Protein AF-A0A950UTS8-F1 (afdb_monomer_lite)

Radius of gyration: 21.23 Å; chains: 1; bounding box: 33×21×72 Å

Sequence (93 aa):
LYRTVDKMWRAAGDTATDFNFYTKRAILAGVYSSTLMRWFTDTSADETATSEFLAARIDNVMTFEKFKAEAKQAFERLPPLSDVLAAFTMRRG

Structure (mmCIF, N/CA/C/O backbone):
data_AF-A0A950UTS8-F1
#
_entry.id   AF-A0A950UTS8-F1
#
loop_
_atom_site.group_PDB
_atom_site.id
_atom_site.type_symbol
_atom_site.label_atom_id
_atom_site.label_alt_id
_atom_site.label_comp_id
_atom_site.label_asym_id
_atom_site.label_entity_id
_atom_site.label_seq_id
_atom_site.pdbx_PDB_ins_code
_atom_site.Cartn_x
_atom_site.Cartn_y
_atom_site.Cartn_z
_atom_site.occupancy
_atom_site.B_iso_or_equiv
_atom_site.auth_seq_id
_atom_site.auth_comp_id
_atom_site.auth_asym_id
_atom_site.auth_atom_id
_atom_site.pdbx_PDB_model_num
ATOM 1 N N . LEU A 1 1 ? -7.260 4.654 -10.821 1.00 94.62 1 LEU A N 1
ATOM 2 C CA . LEU A 1 1 ? -6.617 4.074 -9.621 1.00 94.62 1 LEU A CA 1
ATOM 3 C C . LEU A 1 1 ? -7.622 3.442 -8.655 1.00 94.62 1 LEU A C 1
ATOM 5 O O . LEU A 1 1 ? -7.644 2.224 -8.580 1.00 94.62 1 LEU A O 1
ATOM 9 N N . TYR A 1 2 ? -8.491 4.212 -7.981 1.00 96.31 2 TYR A N 1
ATOM 10 C CA . TYR A 1 2 ? -9.412 3.677 -6.956 1.00 96.31 2 TYR A CA 1
ATOM 11 C C . TYR A 1 2 ? -10.253 2.471 -7.420 1.00 96.31 2 TYR A C 1
ATOM 13 O O . TYR A 1 2 ? -10.236 1.424 -6.787 1.00 96.31 2 TYR A O 1
ATOM 21 N N . ARG A 1 3 ? -10.927 2.572 -8.576 1.00 97.56 3 ARG A N 1
ATOM 22 C CA . ARG A 1 3 ? -11.722 1.458 -9.135 1.00 97.56 3 ARG A CA 1
ATOM 23 C C . ARG A 1 3 ? -10.894 0.198 -9.412 1.00 97.56 3 ARG A C 1
ATOM 25 O O . ARG A 1 3 ? -11.425 -0.901 -9.336 1.00 97.56 3 ARG A O 1
ATOM 32 N N . THR A 1 4 ? -9.620 0.355 -9.766 1.00 97.81 4 THR A N 1
ATOM 33 C CA . THR A 1 4 ? -8.707 -0.762 -10.036 1.00 97.81 4 THR A CA 1
ATOM 34 C C . THR A 1 4 ? -8.375 -1.491 -8.742 1.00 97.81 4 THR A C 1
ATOM 36 O O . THR A 1 4 ? -8.580 -2.696 -8.655 1.00 97.81 4 THR A O 1
ATOM 39 N N . VAL A 1 5 ? -7.937 -0.753 -7.718 1.00 97.88 5 VAL A N 1
ATOM 40 C CA . VAL A 1 5 ? -7.580 -1.344 -6.420 1.00 97.88 5 VAL A CA 1
ATOM 41 C C . VAL A 1 5 ? -8.794 -1.915 -5.698 1.00 97.88 5 VAL A C 1
ATOM 43 O O . VAL A 1 5 ? -8.685 -2.956 -5.061 1.00 97.88 5 VAL A O 1
ATOM 46 N N . ASP A 1 6 ? -9.965 -1.287 -5.845 1.00 97.44 6 ASP A N 1
ATOM 47 C CA . ASP A 1 6 ? -11.219 -1.832 -5.330 1.00 97.44 6 ASP A CA 1
ATOM 48 C C . ASP A 1 6 ? -11.524 -3.189 -5.976 1.00 97.44 6 ASP A C 1
ATOM 50 O O . ASP A 1 6 ? -11.711 -4.171 -5.265 1.00 97.44 6 ASP A O 1
ATOM 54 N N . LYS A 1 7 ? -11.462 -3.287 -7.311 1.00 98.25 7 LYS A N 1
ATOM 55 C CA . LYS A 1 7 ? -11.655 -4.560 -8.021 1.00 98.25 7 LYS A CA 1
ATOM 56 C C . LYS A 1 7 ? -10.639 -5.629 -7.625 1.00 98.25 7 LYS A C 1
ATOM 58 O O . LYS A 1 7 ? -11.033 -6.778 -7.476 1.00 98.25 7 LYS A O 1
ATOM 63 N N . MET A 1 8 ? -9.367 -5.272 -7.445 1.00 97.81 8 MET A N 1
ATOM 64 C CA . MET A 1 8 ? -8.331 -6.209 -6.991 1.00 97.81 8 MET A CA 1
ATOM 65 C C . MET A 1 8 ? -8.664 -6.777 -5.608 1.00 97.81 8 MET A C 1
ATOM 67 O O . MET A 1 8 ? -8.648 -7.990 -5.426 1.00 97.81 8 MET A O 1
ATOM 71 N N . TRP A 1 9 ? -9.047 -5.922 -4.656 1.00 97.25 9 TRP A N 1
ATOM 72 C CA . TRP A 1 9 ? -9.464 -6.367 -3.325 1.00 97.25 9 TRP A CA 1
ATOM 73 C C . TRP A 1 9 ? -10.731 -7.219 -3.359 1.00 97.25 9 TRP A C 1
ATOM 75 O O . TRP A 1 9 ? -10.793 -8.242 -2.683 1.00 97.25 9 TRP A O 1
ATOM 85 N N . ARG A 1 10 ? -11.724 -6.849 -4.177 1.00 97.62 10 ARG A N 1
ATOM 86 C CA . ARG A 1 10 ? -12.932 -7.665 -4.369 1.00 97.62 10 ARG A CA 1
ATOM 87 C C . ARG A 1 10 ? -12.610 -9.028 -4.980 1.00 97.62 10 ARG A C 1
ATOM 89 O O . ARG A 1 10 ? -13.144 -10.027 -4.514 1.00 97.62 10 ARG A O 1
ATOM 96 N N . ALA A 1 11 ? -11.716 -9.081 -5.966 1.00 98.00 11 ALA A N 1
ATOM 97 C CA . ALA A 1 11 ? -11.247 -10.332 -6.561 1.00 98.00 11 ALA A CA 1
ATOM 98 C C . ALA A 1 11 ? -10.475 -11.200 -5.552 1.00 98.00 11 ALA A C 1
ATOM 100 O O . ALA A 1 11 ? -10.586 -12.420 -5.590 1.00 98.00 11 ALA A O 1
ATOM 101 N N . ALA A 1 12 ? -9.760 -10.575 -4.613 1.00 96.00 12 ALA A N 1
ATOM 102 C CA . ALA A 1 12 ? -9.103 -11.242 -3.490 1.00 96.00 12 ALA A CA 1
ATOM 103 C C . ALA A 1 12 ? -10.058 -11.610 -2.330 1.00 96.00 12 ALA A C 1
ATOM 105 O O . ALA A 1 12 ? -9.601 -12.091 -1.296 1.00 96.00 12 ALA A O 1
ATOM 106 N N . GLY A 1 13 ? -11.371 -11.384 -2.473 1.00 96.94 13 GLY A N 1
ATOM 107 C CA . GLY A 1 13 ? -12.384 -11.766 -1.484 1.00 96.94 13 GLY A CA 1
ATOM 108 C C . GLY A 1 13 ? -12.606 -10.770 -0.339 1.00 96.94 13 GLY A C 1
ATOM 109 O O . GLY A 1 13 ? -13.214 -11.132 0.665 1.00 96.94 13 GLY A O 1
ATOM 110 N N . ASP A 1 14 ? -12.145 -9.520 -0.449 1.00 96.62 14 ASP A N 1
ATOM 111 C CA . ASP A 1 14 ? -12.351 -8.503 0.592 1.00 96.62 14 ASP A CA 1
ATOM 112 C C . ASP A 1 14 ? -13.837 -8.127 0.760 1.00 96.62 14 ASP A C 1
ATOM 114 O O . ASP A 1 14 ? -14.498 -7.624 -0.161 1.00 96.62 14 ASP A O 1
ATOM 118 N N . THR A 1 15 ? -14.346 -8.311 1.981 1.00 95.81 15 THR A N 1
ATOM 119 C CA . THR A 1 15 ? -15.712 -7.950 2.398 1.00 95.81 15 THR A CA 1
ATOM 120 C C . THR A 1 15 ? -15.757 -6.785 3.388 1.00 95.81 15 THR A C 1
ATOM 122 O O . THR A 1 15 ? -16.836 -6.455 3.873 1.00 95.81 15 THR A O 1
ATOM 125 N N . ALA A 1 16 ? -14.619 -6.148 3.691 1.00 94.38 16 ALA A N 1
ATOM 126 C CA . ALA A 1 16 ? -14.560 -5.060 4.664 1.00 94.38 16 ALA A CA 1
ATOM 127 C C . ALA A 1 16 ? -15.500 -3.902 4.284 1.00 94.38 16 ALA A C 1
ATOM 129 O O . ALA A 1 16 ? -15.597 -3.525 3.118 1.00 94.38 16 ALA A O 1
ATOM 130 N N . THR A 1 17 ? -16.168 -3.315 5.276 1.00 91.25 17 THR A N 1
ATOM 131 C CA . THR A 1 17 ? -17.042 -2.134 5.111 1.00 91.25 17 THR A CA 1
ATOM 132 C C . THR A 1 17 ? -16.738 -1.028 6.121 1.00 91.25 17 THR A C 1
ATOM 134 O O . THR A 1 17 ? -17.366 0.026 6.096 1.00 91.25 17 THR A O 1
ATOM 137 N N . ASP A 1 18 ? -15.789 -1.273 7.020 1.00 92.38 18 ASP A N 1
ATOM 138 C CA . ASP A 1 18 ? -15.374 -0.389 8.103 1.00 92.38 18 ASP A CA 1
ATOM 139 C C . ASP A 1 18 ? -14.078 0.356 7.736 1.00 92.38 18 ASP A C 1
ATOM 141 O O . ASP A 1 18 ? -13.711 0.479 6.567 1.00 92.38 18 ASP A O 1
ATOM 145 N N . PHE A 1 19 ? -13.344 0.859 8.727 1.00 88.94 19 PHE A N 1
ATOM 146 C CA . PHE A 1 19 ? -12.068 1.537 8.498 1.00 88.94 19 PHE A CA 1
ATOM 147 C C . PHE A 1 19 ? -11.071 0.704 7.667 1.00 88.94 19 PHE A C 1
ATOM 149 O O . PHE A 1 19 ? -10.324 1.269 6.863 1.00 88.94 19 PHE A O 1
ATOM 156 N N . ASN A 1 20 ? -11.105 -0.632 7.776 1.00 91.75 20 ASN A N 1
ATOM 157 C CA . ASN A 1 20 ? -10.233 -1.505 6.992 1.00 91.75 20 ASN A CA 1
ATOM 158 C C . ASN A 1 20 ? -10.515 -1.420 5.488 1.00 91.75 20 ASN A C 1
ATOM 160 O O . ASN A 1 20 ? -9.603 -1.620 4.690 1.00 91.75 20 ASN A O 1
ATOM 164 N N . PHE A 1 21 ? -11.745 -1.086 5.083 1.00 93.56 21 PHE A N 1
ATOM 165 C CA . PHE A 1 21 ? -12.091 -0.891 3.675 1.00 93.56 21 PHE A CA 1
ATOM 166 C C . PHE A 1 21 ? -11.214 0.190 3.033 1.00 93.56 21 PHE A C 1
ATOM 168 O O . PHE A 1 21 ? -10.654 -0.021 1.951 1.00 93.56 21 PHE A O 1
ATOM 175 N N . TYR A 1 22 ? -11.075 1.330 3.715 1.00 94.88 22 TYR A N 1
ATOM 176 C CA . TYR A 1 22 ? -10.325 2.482 3.224 1.00 94.88 22 TYR A CA 1
ATOM 177 C C . TYR A 1 22 ? -8.818 2.260 3.318 1.00 94.88 22 TYR A C 1
ATOM 179 O O . TYR A 1 22 ? -8.109 2.512 2.342 1.00 94.88 22 TYR A O 1
ATOM 187 N N . THR A 1 23 ? -8.323 1.751 4.450 1.00 93.94 23 THR A N 1
ATOM 188 C CA . THR A 1 23 ? -6.878 1.556 4.646 1.00 93.94 23 THR A CA 1
ATOM 189 C C . THR A 1 23 ? -6.303 0.530 3.677 1.00 93.94 23 THR A C 1
ATOM 191 O O . THR A 1 23 ? -5.299 0.819 3.029 1.00 93.94 23 THR A O 1
ATOM 194 N N . LYS A 1 24 ? -6.973 -0.611 3.469 1.00 94.94 24 LYS A N 1
ATOM 195 C CA . LYS A 1 24 ? -6.557 -1.624 2.483 1.00 94.94 24 LYS A CA 1
ATOM 196 C C . LYS A 1 24 ? -6.439 -1.043 1.072 1.00 94.94 24 LYS A C 1
ATOM 198 O O . LYS A 1 24 ? -5.466 -1.304 0.362 1.00 94.94 24 LYS A O 1
ATOM 203 N N . ARG A 1 25 ? -7.411 -0.226 0.652 1.00 97.38 25 ARG A N 1
ATOM 204 C CA . ARG A 1 25 ? -7.421 0.411 -0.680 1.00 97.38 25 ARG A CA 1
ATOM 205 C C . ARG A 1 25 ? -6.333 1.464 -0.819 1.00 97.38 25 ARG A C 1
ATOM 207 O O . ARG A 1 25 ? -5.689 1.515 -1.863 1.00 97.38 25 ARG A O 1
ATOM 214 N N . ALA A 1 26 ? -6.107 2.265 0.218 1.00 96.75 26 ALA A N 1
ATOM 215 C CA . ALA A 1 26 ? -5.037 3.255 0.237 1.00 96.75 26 ALA A CA 1
ATOM 216 C C . ALA A 1 26 ? -3.654 2.589 0.138 1.00 96.75 26 ALA A C 1
ATOM 218 O O . ALA A 1 26 ? -2.846 2.978 -0.704 1.00 96.75 26 ALA A O 1
ATOM 219 N N . ILE A 1 27 ? -3.413 1.537 0.928 1.00 96.62 27 ILE A N 1
ATOM 220 C CA . ILE A 1 27 ? -2.155 0.777 0.910 1.00 96.62 27 ILE A CA 1
ATOM 221 C C . ILE A 1 27 ? -1.922 0.156 -0.472 1.00 96.62 27 ILE A C 1
ATOM 223 O O . ILE A 1 27 ? -0.872 0.380 -1.076 1.00 96.62 27 ILE A O 1
ATOM 227 N N . LEU A 1 28 ? -2.914 -0.557 -1.022 1.00 97.56 28 LEU A N 1
ATOM 228 C CA . LEU A 1 28 ? -2.778 -1.173 -2.345 1.00 97.56 28 LEU A CA 1
ATOM 229 C C . LEU A 1 28 ? -2.586 -0.126 -3.454 1.00 97.56 28 LEU A C 1
ATOM 231 O O . LEU A 1 28 ? -1.815 -0.357 -4.380 1.00 97.56 28 LEU A O 1
ATOM 235 N N . ALA A 1 29 ? -3.226 1.044 -3.357 1.00 98.25 29 ALA A N 1
ATOM 236 C CA . ALA A 1 29 ? -3.010 2.147 -4.293 1.00 98.25 29 ALA A CA 1
ATOM 237 C C . ALA A 1 29 ? -1.565 2.661 -4.273 1.00 98.25 29 ALA A C 1
ATOM 239 O O . ALA A 1 29 ? -1.018 2.945 -5.341 1.00 98.25 29 ALA A O 1
ATOM 240 N N . GLY A 1 30 ? -0.938 2.731 -3.095 1.00 97.69 30 GLY A N 1
ATOM 241 C CA . GLY A 1 30 ? 0.479 3.067 -2.948 1.00 97.69 30 GLY A CA 1
ATOM 242 C C . GLY A 1 30 ? 1.401 2.018 -3.576 1.00 97.69 30 GLY A C 1
ATOM 243 O O . GLY A 1 30 ? 2.273 2.363 -4.376 1.00 97.69 30 GLY A O 1
ATOM 244 N N . VAL A 1 31 ? 1.172 0.732 -3.283 1.00 98.06 31 VAL A N 1
ATOM 245 C CA . VAL A 1 31 ? 1.954 -0.378 -3.864 1.00 98.06 31 VAL A CA 1
ATOM 246 C C . VAL A 1 31 ? 1.811 -0.409 -5.385 1.00 98.06 31 VAL A C 1
ATOM 248 O O . VAL A 1 31 ? 2.813 -0.410 -6.096 1.00 98.06 31 VAL A O 1
ATOM 251 N N . TYR A 1 32 ? 0.581 -0.360 -5.897 1.00 98.19 32 TYR A N 1
ATOM 252 C CA . TYR A 1 32 ? 0.311 -0.403 -7.332 1.00 98.19 32 TYR A CA 1
ATOM 253 C C . TYR A 1 32 ? 0.931 0.788 -8.068 1.00 98.19 32 TYR A C 1
ATOM 255 O O . TYR A 1 32 ? 1.615 0.600 -9.069 1.00 98.19 32 TYR A O 1
ATOM 263 N N . SER A 1 33 ? 0.741 2.012 -7.563 1.00 98.19 33 SER A N 1
ATOM 264 C CA . SER A 1 33 ? 1.241 3.211 -8.252 1.00 98.19 33 SER A CA 1
ATOM 265 C C . SER A 1 33 ? 2.766 3.275 -8.253 1.00 98.19 33 SER A C 1
ATOM 267 O O . SER A 1 33 ? 3.357 3.606 -9.274 1.00 98.19 33 SER A O 1
ATOM 269 N N . SER A 1 34 ? 3.418 2.925 -7.139 1.00 98.19 34 SER A N 1
ATOM 270 C CA . SER A 1 34 ? 4.885 2.897 -7.073 1.00 98.19 34 SER A CA 1
ATOM 271 C C . SER A 1 34 ? 5.489 1.790 -7.941 1.00 98.19 34 SER A C 1
ATOM 273 O O . SER A 1 34 ? 6.496 2.025 -8.604 1.00 98.19 34 SER A O 1
ATOM 275 N N . THR A 1 35 ? 4.849 0.619 -8.003 1.00 98.31 35 THR A N 1
ATOM 276 C CA . THR A 1 35 ? 5.270 -0.480 -8.889 1.00 98.31 35 THR A CA 1
ATOM 277 C C . THR A 1 35 ? 5.107 -0.093 -10.357 1.00 98.31 35 THR A C 1
ATOM 279 O O . THR A 1 35 ? 6.020 -0.302 -11.146 1.00 98.31 35 THR A O 1
ATOM 282 N N . LEU A 1 36 ? 3.994 0.554 -10.718 1.00 98.06 36 LEU A N 1
ATOM 283 C CA . LEU A 1 36 ? 3.769 1.055 -12.076 1.00 98.06 36 LEU A CA 1
ATOM 284 C C . LEU A 1 36 ? 4.832 2.087 -12.489 1.00 98.06 36 LEU A C 1
ATOM 286 O O . LEU A 1 36 ? 5.326 2.049 -13.611 1.00 98.06 36 LEU A O 1
ATOM 290 N N . MET A 1 37 ? 5.226 2.979 -11.574 1.00 97.94 37 MET A N 1
ATOM 291 C CA . MET A 1 37 ? 6.314 3.930 -11.829 1.00 97.94 37 MET A CA 1
ATOM 292 C C . MET A 1 37 ? 7.667 3.233 -11.998 1.00 97.94 37 MET A C 1
ATOM 294 O O . MET A 1 37 ? 8.455 3.642 -12.846 1.00 97.94 37 MET A O 1
ATOM 298 N N . ARG A 1 38 ? 7.938 2.176 -11.220 1.00 97.81 38 ARG A N 1
ATOM 299 C CA . ARG A 1 38 ? 9.161 1.373 -11.359 1.00 97.81 38 ARG A CA 1
ATOM 300 C C . ARG A 1 38 ? 9.224 0.649 -12.703 1.00 97.81 38 ARG A C 1
ATOM 302 O O . ARG A 1 38 ? 10.311 0.548 -13.269 1.00 97.81 38 ARG A O 1
ATOM 309 N N . TRP A 1 39 ? 8.076 0.182 -13.183 1.00 98.12 39 TRP A N 1
ATOM 310 C CA . TRP A 1 39 ? 7.939 -0.508 -14.460 1.00 98.12 39 TRP A CA 1
ATOM 311 C C . TRP A 1 39 ? 8.257 0.400 -15.652 1.00 98.12 39 TRP A C 1
ATOM 313 O O . TRP A 1 39 ? 8.951 -0.021 -16.569 1.00 98.12 39 TRP A O 1
ATOM 323 N N . PHE A 1 40 ? 7.857 1.678 -15.617 1.00 97.88 40 PHE A N 1
ATOM 324 C CA . PHE A 1 40 ? 8.151 2.631 -16.701 1.00 97.88 40 PHE A CA 1
ATOM 325 C C . PHE A 1 40 ? 9.640 2.846 -16.985 1.00 97.88 40 PHE A C 1
ATOM 327 O O . PHE A 1 40 ? 9.989 3.314 -18.067 1.00 97.88 40 PHE A O 1
ATOM 334 N N . THR A 1 41 ? 10.512 2.541 -16.028 1.00 96.38 41 THR A N 1
ATOM 335 C CA . THR A 1 41 ? 11.963 2.688 -16.174 1.00 96.38 41 THR A CA 1
ATOM 336 C C . THR A 1 41 ? 12.691 1.348 -16.159 1.00 96.38 41 THR A C 1
ATOM 338 O O . THR A 1 41 ? 13.919 1.319 -16.076 1.00 96.38 41 THR A O 1
ATOM 341 N N . ASP A 1 42 ? 11.961 0.232 -16.211 1.00 97.94 42 ASP A N 1
ATOM 342 C CA . ASP A 1 42 ? 12.556 -1.093 -16.158 1.00 97.94 42 ASP A CA 1
ATOM 343 C C . ASP A 1 42 ? 13.049 -1.553 -17.532 1.00 97.94 42 ASP A C 1
ATOM 345 O O . ASP A 1 42 ? 12.284 -1.688 -18.481 1.00 97.94 42 ASP A O 1
ATOM 349 N N . THR A 1 43 ? 14.353 -1.798 -17.623 1.00 97.62 43 THR A N 1
ATOM 350 C CA . THR A 1 43 ? 15.027 -2.343 -18.808 1.00 97.62 43 THR A CA 1
ATOM 351 C C . THR A 1 43 ? 15.598 -3.741 -18.558 1.00 97.62 43 THR A C 1
ATOM 353 O O . THR A 1 43 ? 16.327 -4.268 -19.398 1.00 97.62 43 THR A O 1
ATOM 356 N N . SER A 1 44 ? 15.307 -4.340 -17.396 1.00 98.06 44 SER A N 1
ATOM 357 C CA . SER A 1 44 ? 15.744 -5.696 -17.063 1.00 98.06 44 SER A CA 1
ATOM 358 C C . SER A 1 44 ? 14.996 -6.750 -17.883 1.00 98.06 44 SER A C 1
ATOM 360 O O . SER A 1 44 ? 13.872 -6.530 -18.337 1.00 98.06 44 SER A O 1
ATOM 362 N N . ALA A 1 45 ? 15.627 -7.911 -18.078 1.00 97.31 45 ALA A N 1
ATOM 363 C CA . ALA A 1 45 ? 14.978 -9.044 -18.729 1.00 97.31 45 ALA A CA 1
ATOM 364 C C . ALA A 1 45 ? 13.738 -9.477 -17.932 1.00 97.31 45 ALA A C 1
ATOM 366 O O . ALA A 1 45 ? 13.788 -9.557 -16.700 1.00 97.31 45 ALA A O 1
ATOM 367 N N . ASP A 1 46 ? 12.639 -9.722 -18.647 1.00 96.00 46 ASP A N 1
ATOM 368 C CA . ASP A 1 46 ? 11.359 -10.179 -18.096 1.00 96.00 46 ASP A CA 1
ATOM 369 C C . ASP A 1 46 ? 10.844 -9.341 -16.910 1.00 96.00 46 ASP A C 1
ATOM 371 O O . ASP A 1 46 ? 10.171 -9.858 -16.023 1.00 96.00 46 ASP A O 1
ATOM 375 N N . GLU A 1 47 ? 11.180 -8.044 -16.871 1.00 97.44 47 GLU A N 1
ATOM 376 C CA . GLU A 1 47 ? 10.733 -7.114 -15.819 1.00 97.44 47 GLU A CA 1
ATOM 377 C C . GLU A 1 47 ? 11.152 -7.562 -14.402 1.00 97.44 47 GLU A C 1
ATOM 379 O O . GLU A 1 47 ? 10.474 -7.291 -13.400 1.00 97.44 47 GLU A O 1
ATOM 384 N N . THR A 1 48 ? 12.276 -8.281 -14.302 1.00 98.31 48 THR A N 1
ATOM 385 C CA . THR A 1 48 ? 12.767 -8.864 -13.044 1.00 98.31 48 THR A CA 1
ATOM 386 C C . THR A 1 48 ? 12.898 -7.804 -11.953 1.00 98.31 48 THR A C 1
ATOM 388 O O . THR A 1 48 ? 12.467 -8.010 -10.818 1.00 98.31 48 THR A O 1
ATOM 391 N N . ALA A 1 49 ? 13.418 -6.626 -12.292 1.00 98.00 49 ALA A N 1
ATOM 392 C CA . ALA A 1 49 ? 13.657 -5.582 -11.309 1.00 98.00 49 ALA A CA 1
ATOM 393 C C . ALA A 1 49 ? 12.355 -4.915 -10.808 1.00 98.00 49 ALA A C 1
ATOM 395 O O . ALA A 1 49 ? 12.289 -4.453 -9.664 1.00 98.00 49 ALA A O 1
ATOM 396 N N . THR A 1 50 ? 11.296 -4.888 -11.622 1.00 98.56 50 THR A N 1
ATOM 397 C CA . THR A 1 50 ? 9.940 -4.511 -11.191 1.00 98.56 50 THR A CA 1
ATOM 398 C C . THR A 1 50 ? 9.336 -5.572 -10.280 1.00 98.56 50 THR A C 1
ATOM 400 O O . THR A 1 50 ? 8.742 -5.230 -9.255 1.00 98.56 50 THR A O 1
ATOM 403 N N . SER A 1 51 ? 9.523 -6.851 -10.608 1.00 98.25 51 SER A N 1
ATOM 404 C CA . SER A 1 51 ? 9.033 -7.973 -9.802 1.00 98.25 51 SER A CA 1
ATOM 405 C C . SER A 1 51 ? 9.668 -8.000 -8.407 1.00 98.25 51 SER A C 1
ATOM 407 O O . SER A 1 51 ? 8.961 -8.113 -7.404 1.00 98.25 51 SER A O 1
ATOM 409 N N . GLU A 1 52 ? 10.984 -7.798 -8.318 1.00 98.44 52 GLU A N 1
ATOM 410 C CA . GLU A 1 52 ? 11.706 -7.662 -7.046 1.00 98.44 52 GLU A CA 1
ATOM 411 C C . GLU A 1 52 ? 11.221 -6.453 -6.238 1.00 98.44 52 GLU A C 1
ATOM 413 O O . GLU A 1 52 ? 10.991 -6.545 -5.028 1.00 98.44 52 GLU A O 1
ATOM 418 N N . PHE A 1 53 ? 11.006 -5.313 -6.903 1.00 98.38 53 PHE A N 1
ATOM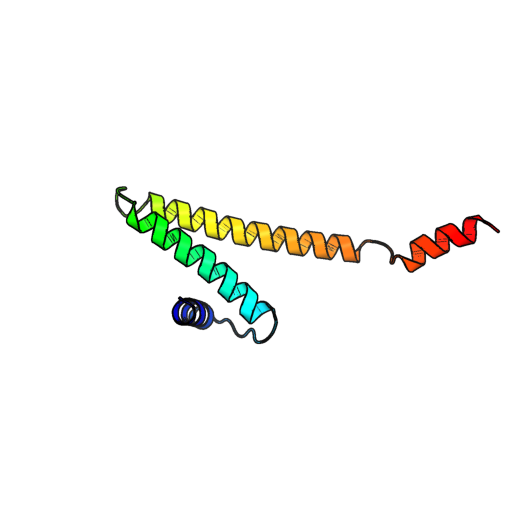 419 C CA . PHE A 1 53 ? 10.471 -4.122 -6.250 1.00 98.38 53 PHE A CA 1
ATOM 420 C C . PHE A 1 53 ? 9.071 -4.369 -5.677 1.00 98.38 53 PHE A C 1
ATOM 422 O O . PHE A 1 53 ? 8.808 -4.008 -4.527 1.00 98.38 53 PHE A O 1
ATOM 429 N N . LEU A 1 54 ? 8.178 -4.999 -6.447 1.00 98.44 54 LEU A N 1
ATOM 430 C CA . LEU A 1 54 ? 6.836 -5.360 -5.992 1.00 98.44 54 LEU A CA 1
ATOM 431 C C . LEU A 1 54 ? 6.901 -6.279 -4.767 1.00 98.44 54 LEU A C 1
ATOM 433 O O . LEU A 1 54 ? 6.221 -6.010 -3.775 1.00 98.44 54 LEU A O 1
ATOM 437 N N . ALA A 1 55 ? 7.746 -7.314 -4.802 1.00 98.19 55 ALA A N 1
ATOM 438 C CA . ALA A 1 55 ? 7.942 -8.225 -3.677 1.00 98.19 55 ALA A CA 1
ATOM 439 C C . ALA A 1 55 ? 8.380 -7.471 -2.409 1.00 98.19 55 ALA A C 1
ATOM 441 O O . ALA A 1 55 ? 7.782 -7.646 -1.347 1.00 98.19 55 ALA A O 1
ATOM 442 N N . ALA A 1 56 ? 9.331 -6.540 -2.532 1.00 98.06 56 ALA A N 1
ATOM 443 C CA . ALA A 1 56 ? 9.771 -5.696 -1.421 1.00 98.06 56 ALA A CA 1
ATOM 444 C C . ALA A 1 56 ? 8.673 -4.744 -0.902 1.00 98.06 56 ALA A C 1
ATOM 446 O O . ALA A 1 56 ? 8.667 -4.363 0.269 1.00 98.06 56 ALA A O 1
ATOM 447 N N . ARG A 1 57 ? 7.728 -4.311 -1.746 1.00 97.50 57 ARG A N 1
ATOM 448 C CA . ARG A 1 57 ? 6.578 -3.501 -1.303 1.00 97.50 57 ARG A CA 1
ATOM 449 C C . ARG A 1 57 ? 5.526 -4.329 -0.584 1.00 97.50 57 ARG A C 1
ATOM 451 O O . ARG A 1 57 ? 4.969 -3.842 0.397 1.00 97.50 57 ARG A O 1
ATOM 458 N N . ILE A 1 58 ? 5.292 -5.560 -1.022 1.00 96.19 58 ILE A N 1
ATOM 459 C CA . ILE A 1 58 ? 4.414 -6.498 -0.319 1.00 96.19 58 ILE A CA 1
ATOM 460 C C . ILE A 1 58 ? 5.002 -6.834 1.058 1.00 96.19 58 ILE A C 1
ATOM 462 O O . ILE A 1 58 ? 4.284 -6.762 2.054 1.00 96.19 58 ILE A O 1
ATOM 466 N N . ASP A 1 59 ? 6.306 -7.103 1.144 1.00 96.88 59 ASP A N 1
ATOM 467 C CA . ASP A 1 59 ? 6.976 -7.393 2.418 1.00 96.88 59 ASP A CA 1
ATOM 468 C C . ASP A 1 59 ? 6.892 -6.223 3.416 1.00 96.88 59 ASP A C 1
ATOM 470 O O . ASP A 1 59 ? 6.566 -6.413 4.591 1.00 96.88 59 ASP A O 1
ATOM 474 N N . ASN A 1 60 ? 7.055 -4.985 2.936 1.00 95.25 60 ASN A N 1
ATOM 475 C CA . ASN A 1 60 ? 6.856 -3.792 3.763 1.00 95.25 60 ASN A CA 1
ATOM 476 C C . ASN A 1 60 ? 5.445 -3.731 4.376 1.00 95.25 60 ASN A C 1
ATOM 478 O O . ASN A 1 60 ? 5.302 -3.376 5.546 1.00 95.25 60 ASN A O 1
ATOM 482 N N . VAL A 1 61 ? 4.402 -4.073 3.606 1.00 93.88 61 VAL A N 1
ATOM 483 C CA . VAL A 1 61 ? 3.018 -4.107 4.111 1.00 93.88 61 VAL A CA 1
ATOM 484 C C . VAL A 1 61 ? 2.874 -5.169 5.198 1.00 93.88 61 VAL A C 1
ATOM 486 O O . VAL A 1 61 ? 2.317 -4.889 6.256 1.00 93.88 61 VAL A O 1
ATOM 489 N N . MET A 1 62 ? 3.434 -6.361 4.987 1.00 91.75 62 MET A N 1
ATOM 490 C CA . MET A 1 62 ? 3.386 -7.436 5.982 1.00 91.75 62 MET A CA 1
ATOM 491 C C . MET A 1 62 ? 4.119 -7.064 7.274 1.00 91.75 62 MET A C 1
ATOM 493 O O . MET A 1 62 ? 3.630 -7.347 8.367 1.00 91.75 62 MET A O 1
ATOM 497 N N . THR A 1 63 ? 5.269 -6.401 7.164 1.00 91.81 63 THR A N 1
ATOM 498 C CA . THR A 1 63 ? 6.033 -5.903 8.315 1.00 91.81 63 THR A CA 1
ATOM 499 C C . THR A 1 63 ? 5.260 -4.829 9.079 1.00 91.81 63 THR A C 1
ATOM 501 O O . THR A 1 63 ? 5.206 -4.866 10.308 1.00 91.81 63 THR A O 1
ATOM 504 N N . PHE A 1 64 ? 4.598 -3.911 8.373 1.00 89.31 64 PHE A N 1
ATOM 505 C CA . PHE A 1 64 ? 3.758 -2.891 8.995 1.00 89.31 64 PHE A CA 1
ATOM 506 C C . PHE A 1 64 ? 2.572 -3.496 9.764 1.00 89.31 64 PHE A C 1
ATOM 508 O O . PHE A 1 64 ? 2.304 -3.094 10.897 1.00 89.31 64 PHE A O 1
ATOM 515 N N . GLU A 1 65 ? 1.890 -4.495 9.195 1.00 88.38 65 GLU A N 1
ATOM 516 C CA . GLU A 1 65 ? 0.783 -5.177 9.879 1.00 88.38 65 GLU A CA 1
ATOM 517 C C . GLU A 1 65 ? 1.253 -5.939 11.128 1.00 88.38 65 GLU A C 1
ATOM 519 O O . GLU A 1 65 ? 0.592 -5.880 12.168 1.00 88.38 65 GLU A O 1
ATOM 524 N N . LYS A 1 66 ? 2.426 -6.589 11.074 1.00 90.25 66 LYS A N 1
ATOM 525 C CA . LYS A 1 66 ? 3.048 -7.220 12.253 1.00 90.25 66 LYS A CA 1
ATOM 526 C C . LYS A 1 66 ? 3.335 -6.195 13.347 1.00 90.25 66 LYS A C 1
ATOM 528 O O . LYS A 1 66 ? 2.882 -6.372 14.474 1.00 90.25 66 LYS A O 1
ATOM 533 N N . PHE A 1 67 ? 4.003 -5.095 13.000 1.00 91.12 67 PHE A N 1
ATOM 534 C CA . PHE A 1 67 ? 4.309 -4.020 13.944 1.00 91.12 67 PHE A CA 1
ATOM 535 C C . PHE A 1 67 ? 3.041 -3.459 14.601 1.00 91.12 67 PHE A C 1
ATOM 537 O O . PHE A 1 67 ? 2.987 -3.272 15.815 1.00 91.12 67 PHE A O 1
ATOM 544 N N . LYS A 1 68 ? 1.979 -3.233 13.819 1.00 84.94 68 LYS A N 1
ATOM 545 C CA . LYS A 1 68 ? 0.691 -2.758 14.337 1.00 84.94 68 LYS A CA 1
ATOM 546 C C . LYS A 1 68 ? 0.059 -3.759 15.307 1.00 84.94 68 LYS A C 1
ATOM 548 O O . LYS A 1 68 ? -0.489 -3.352 16.334 1.00 84.94 68 LYS A O 1
ATOM 553 N N . ALA A 1 69 ? 0.128 -5.054 15.001 1.00 89.44 69 ALA A N 1
ATOM 554 C CA . ALA A 1 69 ? -0.368 -6.104 15.884 1.00 89.44 69 ALA A CA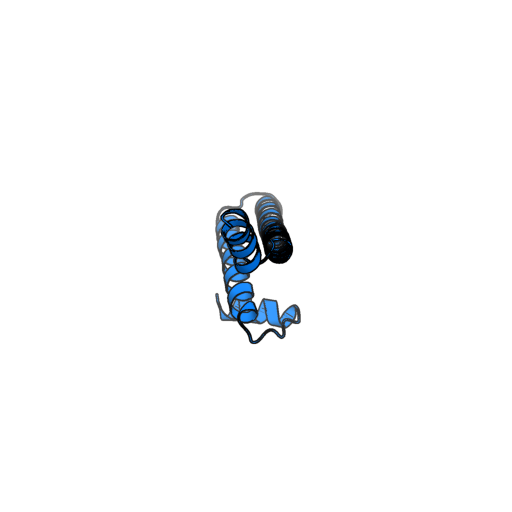 1
ATOM 555 C C . ALA A 1 69 ? 0.429 -6.174 17.197 1.00 89.44 69 ALA A C 1
ATOM 557 O O . ALA A 1 69 ? -0.168 -6.299 18.266 1.00 89.44 69 ALA A O 1
ATOM 558 N N . GLU A 1 70 ? 1.754 -6.048 17.133 1.00 91.31 70 GLU A N 1
ATOM 559 C CA . GLU A 1 70 ? 2.635 -6.011 18.304 1.00 91.31 70 GLU A CA 1
ATOM 560 C C . GLU A 1 70 ? 2.386 -4.771 19.169 1.00 91.31 70 GLU A C 1
ATOM 562 O O . GLU A 1 70 ? 2.231 -4.891 20.383 1.00 91.31 70 GLU A O 1
ATOM 567 N N . ALA A 1 71 ? 2.260 -3.589 18.559 1.00 88.88 71 ALA A N 1
ATOM 568 C CA . ALA A 1 71 ? 1.956 -2.345 19.264 1.00 88.88 71 ALA A CA 1
ATOM 569 C C . ALA A 1 71 ? 0.602 -2.413 19.988 1.00 88.88 71 ALA A C 1
ATOM 571 O O . ALA A 1 71 ? 0.490 -1.987 21.139 1.00 88.88 71 ALA A O 1
ATOM 572 N N . LYS A 1 72 ? -0.415 -3.004 19.345 1.00 90.00 72 LYS A N 1
ATOM 573 C CA . LYS A 1 72 ? -1.724 -3.241 19.967 1.00 90.00 72 LYS A CA 1
ATOM 574 C C . LYS A 1 72 ? -1.601 -4.161 21.186 1.00 90.00 72 LYS A C 1
ATOM 576 O O . LYS A 1 72 ? -2.111 -3.822 22.249 1.00 90.00 72 LYS A O 1
ATOM 581 N N . GLN A 1 73 ? -0.885 -5.279 21.057 1.00 90.06 73 GLN A N 1
ATOM 582 C CA . GLN A 1 73 ? -0.661 -6.208 22.171 1.00 90.06 73 GLN A CA 1
ATOM 583 C C . GLN A 1 73 ? 0.125 -5.564 23.318 1.00 90.06 73 GLN A C 1
ATOM 585 O O . GLN A 1 73 ? -0.178 -5.807 24.481 1.00 90.06 73 GLN A O 1
ATOM 590 N N . ALA A 1 74 ? 1.134 -4.746 23.015 1.00 87.50 74 ALA A N 1
ATOM 591 C CA . ALA A 1 74 ? 1.895 -4.027 24.030 1.00 87.50 74 ALA A CA 1
ATOM 592 C C . ALA A 1 74 ? 1.005 -3.044 24.802 1.00 87.50 74 ALA A C 1
ATOM 594 O O . ALA A 1 74 ? 1.080 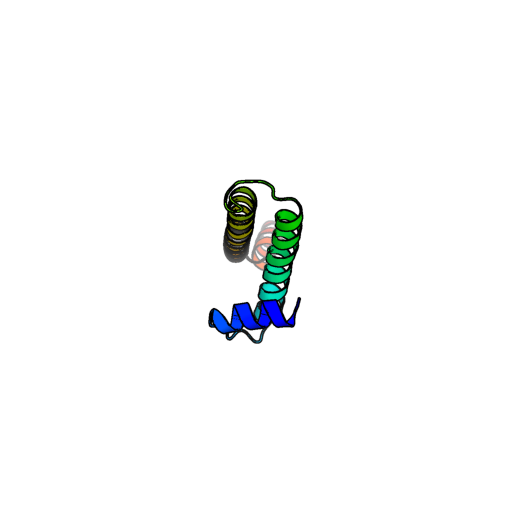-2.997 26.026 1.00 87.50 74 ALA A O 1
ATOM 595 N N . PHE A 1 75 ? 0.126 -2.316 24.105 1.00 86.00 75 PHE A N 1
ATOM 596 C CA . PHE A 1 75 ? -0.824 -1.398 24.731 1.00 86.00 75 PHE A CA 1
ATOM 597 C C . PHE A 1 75 ? -1.823 -2.124 25.642 1.00 86.00 75 PHE A C 1
ATOM 599 O O . PHE A 1 75 ? -2.076 -1.667 26.750 1.00 86.00 75 PHE A O 1
ATOM 606 N N . GLU A 1 76 ? -2.335 -3.281 25.217 1.00 87.50 76 GLU A N 1
ATOM 607 C CA . GLU A 1 76 ? -3.240 -4.113 26.028 1.00 87.50 76 GLU A CA 1
ATOM 608 C C . GLU A 1 76 ? -2.561 -4.717 27.269 1.00 87.50 76 GLU A C 1
ATOM 610 O O . GLU A 1 76 ? -3.228 -5.003 28.259 1.00 87.50 76 GLU A O 1
ATOM 615 N N . ARG A 1 77 ? -1.237 -4.913 27.234 1.00 85.00 77 ARG A N 1
ATOM 616 C CA . ARG A 1 77 ? -0.451 -5.427 28.370 1.00 85.00 77 ARG A CA 1
ATOM 617 C C . ARG A 1 77 ? -0.076 -4.355 29.391 1.00 85.00 77 ARG A C 1
ATOM 619 O O . ARG A 1 77 ? 0.369 -4.710 30.482 1.00 85.00 77 ARG A O 1
ATOM 626 N N . LEU A 1 78 ? -0.192 -3.070 29.053 1.00 82.56 78 LEU A N 1
ATOM 627 C CA . LEU A 1 78 ? 0.092 -2.000 30.002 1.00 82.56 78 LEU A CA 1
ATOM 628 C C . LEU A 1 78 ? -1.062 -1.898 31.008 1.00 82.56 78 LEU A C 1
ATOM 630 O O . LEU A 1 78 ? -2.223 -1.895 30.593 1.00 82.56 78 LEU A O 1
ATOM 634 N N . PRO A 1 79 ? -0.772 -1.794 32.319 1.00 79.12 79 PRO A N 1
ATOM 635 C CA . PRO A 1 79 ? -1.815 -1.500 33.286 1.00 79.12 79 PRO A CA 1
ATOM 636 C C . PRO A 1 79 ? -2.493 -0.185 32.883 1.00 79.12 79 PRO A C 1
ATOM 638 O O . PRO A 1 79 ? -1.809 0.746 32.432 1.00 79.12 79 PRO A O 1
ATOM 641 N N . PRO A 1 80 ? -3.825 -0.089 33.012 1.00 81.88 80 PRO A N 1
ATOM 642 C CA . PRO A 1 80 ? -4.525 1.134 32.670 1.00 81.88 80 PRO A CA 1
ATOM 643 C C . PRO A 1 80 ? -3.948 2.291 33.491 1.00 81.88 80 PRO A C 1
ATOM 645 O O . PRO A 1 80 ? -3.513 2.121 34.631 1.00 81.88 80 PRO A O 1
ATOM 648 N N . LEU A 1 81 ? -3.931 3.495 32.913 1.00 79.06 81 LEU A N 1
ATOM 649 C CA . LEU A 1 81 ? -3.363 4.678 33.574 1.00 79.06 81 LEU A CA 1
ATOM 650 C C . LEU A 1 81 ? -4.008 4.943 34.944 1.00 79.06 81 LEU A C 1
ATOM 652 O O . LEU A 1 81 ? -3.350 5.487 35.826 1.00 79.06 81 LEU A O 1
ATOM 656 N N . SER A 1 82 ? -5.256 4.507 35.142 1.00 81.75 82 SER A N 1
ATOM 657 C CA . SER A 1 82 ? -5.927 4.501 36.444 1.00 81.75 82 SER A CA 1
ATOM 658 C C . SER A 1 82 ? -5.144 3.737 37.508 1.00 81.75 82 SER A C 1
ATOM 660 O O . SER A 1 82 ? -5.013 4.235 38.619 1.00 81.75 82 SER A O 1
ATOM 662 N N . ASP A 1 83 ? -4.583 2.578 37.174 1.00 83.06 83 ASP A N 1
ATOM 663 C CA . ASP A 1 83 ? -3.888 1.702 38.118 1.00 83.06 83 ASP A CA 1
ATOM 664 C C . ASP A 1 83 ? -2.506 2.267 38.456 1.00 83.06 83 ASP A C 1
ATOM 666 O O . ASP A 1 83 ? -2.072 2.233 39.607 1.00 83.06 83 ASP A O 1
ATOM 670 N N . VAL A 1 84 ? -1.841 2.884 37.475 1.00 81.69 84 VAL A N 1
ATOM 671 C CA . VAL A 1 84 ? -0.572 3.601 37.680 1.00 81.69 84 VAL A CA 1
ATOM 672 C C . VAL A 1 84 ? -0.777 4.834 38.567 1.00 81.69 84 VAL A C 1
ATOM 674 O O . VAL A 1 84 ? 0.003 5.075 39.490 1.00 81.69 84 VAL A O 1
ATOM 677 N N . LEU A 1 85 ? -1.843 5.604 38.330 1.00 81.88 85 LEU A N 1
ATOM 678 C CA . LEU A 1 85 ? -2.202 6.769 39.144 1.00 81.88 85 LEU A CA 1
ATOM 679 C C . LEU A 1 85 ? -2.671 6.364 40.551 1.00 81.88 85 LEU A C 1
ATOM 681 O O . LEU A 1 85 ? -2.313 7.025 41.528 1.00 81.88 85 LEU A O 1
ATOM 685 N N . ALA A 1 86 ? -3.416 5.264 40.679 1.00 83.81 86 ALA A N 1
ATOM 686 C CA . ALA A 1 86 ? -3.824 4.692 41.961 1.00 83.81 86 ALA A CA 1
ATOM 687 C C . ALA A 1 86 ? -2.606 4.243 42.784 1.00 83.81 86 ALA A C 1
ATOM 689 O O . ALA A 1 86 ? -2.494 4.585 43.959 1.00 83.81 86 ALA A O 1
ATOM 690 N N . ALA A 1 87 ? -1.633 3.576 42.157 1.00 80.88 87 ALA A N 1
ATOM 691 C CA . ALA A 1 87 ? -0.384 3.187 42.812 1.00 80.88 87 ALA A CA 1
ATOM 692 C C . ALA A 1 87 ? 0.442 4.402 43.282 1.00 80.88 87 ALA A C 1
ATOM 694 O O . ALA A 1 87 ? 1.091 4.353 44.330 1.00 80.88 87 ALA A O 1
ATOM 695 N N . PHE A 1 88 ? 0.399 5.516 42.542 1.00 78.94 88 PHE A N 1
ATOM 696 C CA . PHE A 1 88 ? 1.098 6.753 42.908 1.00 78.94 88 PHE A CA 1
ATOM 697 C C . PHE A 1 88 ? 0.395 7.540 44.023 1.00 78.94 88 PHE A C 1
ATOM 699 O O . PHE A 1 88 ? 1.056 8.182 44.841 1.00 78.94 88 PHE A O 1
ATOM 706 N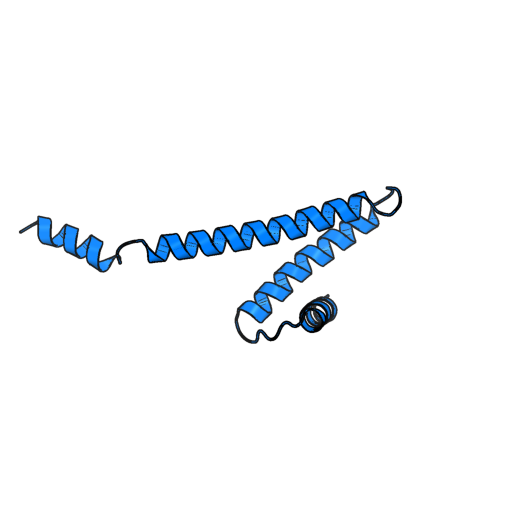 N . THR A 1 89 ? -0.937 7.494 44.064 1.00 79.00 89 THR A N 1
ATOM 707 C CA . THR A 1 89 ? -1.751 8.160 45.093 1.00 79.00 89 THR A CA 1
ATOM 708 C C . THR A 1 89 ? -1.781 7.371 46.404 1.00 79.00 89 THR A C 1
ATOM 710 O O . THR A 1 89 ? -1.674 7.988 47.461 1.00 79.00 89 THR A O 1
ATOM 713 N N . MET A 1 90 ? -1.795 6.031 46.364 1.00 69.12 90 MET A N 1
ATOM 714 C CA . MET A 1 90 ? -1.695 5.174 47.561 1.00 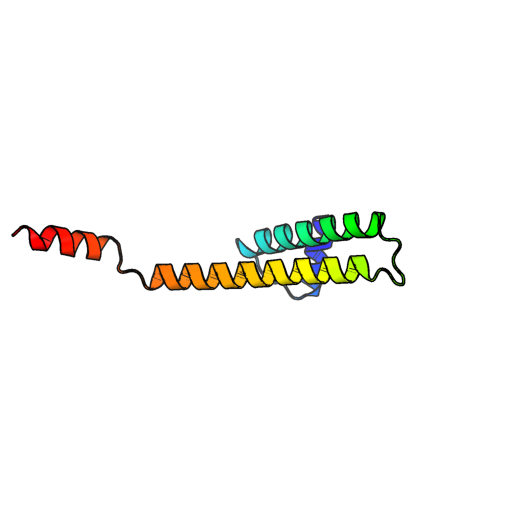69.12 90 MET A CA 1
ATOM 715 C C . MET A 1 90 ? -0.352 5.287 48.294 1.00 69.12 90 MET A C 1
ATOM 717 O O . MET A 1 90 ? -0.307 5.110 49.504 1.00 69.12 90 MET A O 1
ATOM 721 N N . ARG A 1 91 ? 0.749 5.615 47.604 1.00 64.00 91 ARG A N 1
ATOM 722 C CA . ARG A 1 91 ? 2.089 5.718 48.217 1.00 64.00 91 ARG A CA 1
ATOM 723 C C . ARG A 1 91 ? 2.314 7.006 49.035 1.00 64.00 91 ARG A C 1
ATOM 725 O O . ARG A 1 91 ? 3.382 7.172 49.616 1.00 64.00 91 ARG A O 1
ATOM 732 N N . ARG A 1 92 ? 1.347 7.932 49.058 1.00 60.62 92 ARG A N 1
ATOM 733 C CA . ARG A 1 92 ? 1.410 9.206 49.806 1.00 60.62 92 ARG A CA 1
ATOM 734 C C . ARG A 1 92 ? 0.572 9.235 51.097 1.00 60.62 92 ARG A C 1
ATOM 736 O O . ARG A 1 92 ? 0.489 10.304 51.699 1.00 60.62 92 ARG A O 1
ATOM 743 N N . GLY A 1 93 ? -0.039 8.117 51.495 1.00 52.22 93 GLY A N 1
ATOM 744 C CA . GLY A 1 93 ? -0.785 7.962 52.754 1.00 52.22 93 GLY A CA 1
ATOM 745 C C . GLY A 1 93 ? 0.034 7.300 53.849 1.00 52.22 93 GLY A C 1
ATOM 746 O O . GLY A 1 93 ? 0.828 6.397 53.505 1.00 52.22 93 GLY A O 1
#

pLDDT: mean 91.88, std 8.78, range [52.22, 98.56]

Secondary structure (DSSP, 8-state):
-HHHHHHHHHHTT----SHHHHHHHHHHHHHHHHHHHHHTT--SGGGHHHHHHHHHHHHHHHHHHHHHHHHHHHHHHSPPHHHHHHHHHHTT-

Foldseek 3Di:
DQVVLLVVCVVVVDPDDPPCSVVSSVLVVVLVVVLVVLQVPDPDPPSVVSVVSSVVSVVVVVVVVVVVVVVVVVVVPDDPVVVVVVVVVVVVD

=== Feature glossary ===
Key to the feature types in this record:

Secondary structure (8-state, DSSP). Secondary structure is the local, repeating backbone conformation. DSSP classifies it into eight states by reading the hydrogen-bond network: three helix types (H, G, I), two β types (E, B), two non-regular types (T, S), and unstructured coil (-).

Backbone torsions (φ/ψ). Backbone dihedral angles. Every residue except chain termini has a φ (preceding-C → N → Cα → C) and a ψ (N → Cα → C → next-N). They are reported in degrees following the IUPAC sign convention. Secondary structure is essentially a statement about which (φ, ψ) basin each residue occupies.

Predicted aligned error. Predicted Aligned Error (PAE) is an AlphaFold confidence matrix: entry (i, j) is the expected error in the position of residue j, in ångströms, when the prediction is superimposed on the true structure at residue i. Low PAE within a block of residues means that block is internally rigid and well-predicted; high PAE between two blocks means their relative placement is uncertain even if each block individually is confident.

B-factor. B-factor (Debye–Waller factor) reflects atomic displacement in the crystal lattice. It is an experimental observable (units Å²), not a prediction; low values mean the atom is pinned down, high values mean it moves or is heterogeneous across the crystal.

Secondary structure (3-s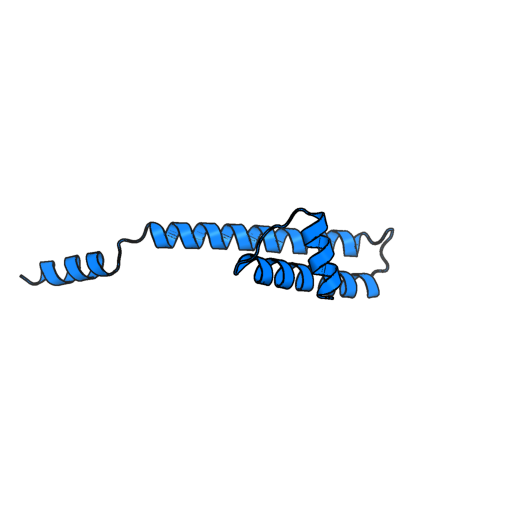tate, P-SEA). Three-state secondary structure (P-SEA) collapses the eight DSSP classes into helix (a), strand (b), and coil (c). P-SEA assigns these from Cα geometry alone — distances and angles — without requiring backbone oxygens, so it works on any Cα trace.

Sequence. Primary structure: the covalent order of the twenty standard amino acids along the backbone. Two proteins with the same sequence will (almost always) fold to the same structure; two with 30% identity often share a fold but not the details.

pLDDT. pLDDT is the predicted lDDT-Cα score: AlphaFold's confidence that the local environment of each residue (all inter-atomic distances within 15 Å) is correctly placed. It is a per-residue number between 0 and 100, with higher meaning more reliable.

InterPro / GO / CATH / organism. Functional annotations link the protein to curated databases. InterPro entries identify conserved domains and families by matching the sequence against member-database signatures (Pfam, PROSITE, CDD, …). Gene Ontology (GO) terms describe molecular function, biological process, and cellular component in a controlled vocabulary. CATH places the structure in a hierarchical fold classification (Class/Architecture/Topology/Homologous-superfamily). The organism is the source species.

Contact-map, Ramachandran, and PAE plots. Three diagnostic plots accompany the record. The Cα contact map visualizes the tertiary structure as a 2D adjacency matrix (8 Å cutoff, sequence-local contacts suppressed). The Ramachandran plot shows the distribution of backbone (φ, ψ) torsions, with points in the α and β basins reflecting secondary structure content. The PAE plot shows AlphaFold's inter-residue confidence as a color matrix.

mmCIF coordinates. The mmCIF table is the protein's shape written out atom by atom. For each backbone N, Cα, C, and carbonyl O, it records an (x, y, z) coordinate triple in Å plus the residue type, chain letter, and residue number.

Radius of gyration, Cα contacts, bounding box. Three whole-structure scalars: the radius of gyration (RMS distance of Cα from centroid, in Å), the count of Cα–Cα contacts (pairs closer than 8 Å and separated by more than four residues in sequence — i.e. tertiary, not local, contacts), and the bounding-box dimensions. Together they distinguish compact globular folds from extended fibres or disordered chains.

Foldseek 3Di. The Foldseek 3Di string encodes local tertiary geometry as a 20-letter alphabet — one character per residue — derived from the relative positions of nearby Cα atoms. Unlike the amino-acid sequence, 3Di is a direct function of the 3D structure, so two proteins with the same fold have similar 3Di strings even at low sequence identity.

Rendered structure images. Six rendered views show the 3D structure from the faces of a cube — i.e. along ±x, ±y, ±z. Rendering representation is drawn randomly per protein from cartoon (secondary-structure ribbons), sticks (backbone bonds), or molecular surface; coloring is either N→C rainbow (blue at the N-terminus through red at the C-terminus) or one color per chain.

Nearest PDB structures. The Foldseek neighbor list gives the closest experimentally determined structures in the PDB, ranked by structural alignment. TM-score near 1 means near-identical fold; near 0.3 means only rough topology match. This is how one finds what a novel AlphaFold prediction most resembles in the solved-structure universe.

Solvent-accessible surface area. SASA measures how much of the protein is reachable by solvent. It is computed by rolling a water-sized probe over the atomic surface and summing the exposed area (Å²). Per-residue SASA distinguishes core (buried, low SASA) from surface (exposed, high SASA) residues; total SASA is a whole-molecule size measure.